Protein AF-G2YQL3-F1 (afdb_monomer)

pLDDT: mean 85.83, std 9.83, range [53.0, 95.75]

InterPro domains:
  IPR011032 GroES-like superfamily [SSF50129] (9-69)

Sequence (70 aa):
MGLLQANEHLPGLEGGGIIRRLGQNTDSLKVGQRVVVSRKSSFANNLQSPVEAIYLLPDDMPYETSALIL

Organism: Botryotinia fuckeliana (strain T4) (NCBI:txid999810)

Mean predicted aligned error: 5.07 Å

Solvent-accessible surface area (backbone atoms only — not comparable to full-atom values): 4446 Å² total; per-residue (Å²): 133,81,88,39,67,44,46,96,86,42,59,46,51,47,29,62,50,62,40,84,75,81,67,87,94,46,85,93,60,57,74,69,41,44,30,33,36,62,40,74,12,36,75,40,78,39,75,88,76,62,72,90,39,53,42,85,44,60,92,90,57,59,58,80,67,51,56,73,75,120

Structure (mmCIF, N/CA/C/O backbone):
data_AF-G2YQL3-F1
#
_entry.id   AF-G2YQL3-F1
#
loop_
_atom_site.group_PDB
_atom_site.id
_atom_site.type_symbol
_atom_site.label_atom_id
_atom_site.label_alt_id
_atom_site.label_comp_id
_atom_site.label_asym_id
_atom_site.label_entity_id
_atom_site.label_seq_id
_atom_site.pdbx_PDB_ins_code
_atom_site.Cartn_x
_atom_site.Cartn_y
_atom_site.Cartn_z
_atom_site.occupancy
_atom_site.B_iso_or_eq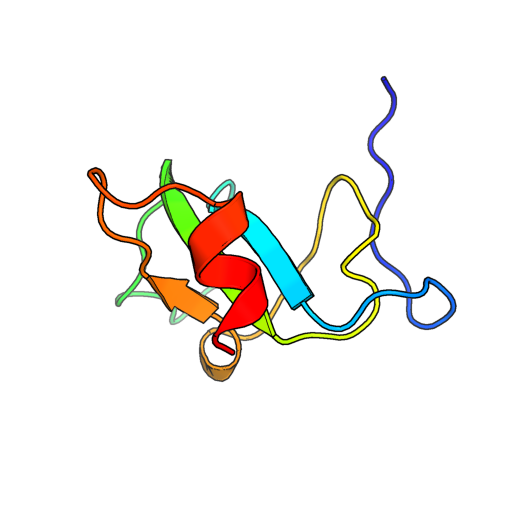uiv
_atom_site.auth_seq_id
_atom_site.auth_comp_id
_atom_site.auth_asym_id
_atom_site.auth_atom_id
_atom_site.pdbx_PDB_model_num
ATOM 1 N N . MET A 1 1 ? 9.986 -15.941 -0.053 1.00 55.91 1 MET A N 1
ATOM 2 C CA . MET A 1 1 ? 10.262 -14.576 0.447 1.00 55.91 1 MET A CA 1
ATOM 3 C C . MET A 1 1 ? 9.463 -14.365 1.723 1.00 55.91 1 MET A C 1
ATOM 5 O O . MET A 1 1 ? 8.250 -14.523 1.674 1.00 55.91 1 MET A O 1
ATOM 9 N N . GLY A 1 2 ? 10.114 -14.093 2.857 1.00 71.81 2 GLY A N 1
ATOM 10 C CA . GLY A 1 2 ? 9.414 -13.809 4.117 1.00 71.81 2 GLY A CA 1
ATOM 11 C C . GLY A 1 2 ? 8.575 -12.525 4.041 1.00 71.81 2 GLY A C 1
ATOM 12 O O . GLY A 1 2 ? 8.793 -11.677 3.173 1.00 71.81 2 GLY A O 1
ATOM 13 N N . LEU A 1 3 ? 7.598 -12.381 4.939 1.00 69.19 3 LEU A N 1
ATOM 14 C CA . LEU A 1 3 ? 6.829 -11.143 5.073 1.00 69.19 3 LEU A CA 1
ATOM 15 C C . LEU A 1 3 ? 7.696 -10.086 5.770 1.00 69.19 3 LEU A C 1
ATOM 17 O O . LEU A 1 3 ? 7.902 -10.167 6.977 1.00 69.19 3 LEU A O 1
ATOM 21 N N . LEU A 1 4 ? 8.185 -9.095 5.023 1.00 77.31 4 LEU A N 1
ATOM 22 C CA . LEU A 1 4 ? 8.776 -7.889 5.602 1.00 77.31 4 LEU A CA 1
ATOM 23 C C . LEU A 1 4 ? 7.654 -6.900 5.924 1.00 77.31 4 LEU A C 1
ATOM 25 O O . LEU A 1 4 ? 6.990 -6.407 5.011 1.00 77.31 4 LEU A O 1
ATOM 29 N N . GLN A 1 5 ? 7.428 -6.650 7.211 1.00 80.69 5 GLN A N 1
ATOM 30 C CA . GLN A 1 5 ? 6.490 -5.630 7.674 1.00 80.69 5 GLN A CA 1
ATOM 31 C C . GLN A 1 5 ? 7.149 -4.253 7.630 1.00 80.69 5 GLN A C 1
ATOM 33 O O . GLN A 1 5 ? 8.304 -4.101 8.028 1.00 80.69 5 GLN A O 1
ATOM 38 N N . ALA A 1 6 ? 6.390 -3.256 7.190 1.00 80.19 6 ALA A N 1
ATOM 39 C CA . ALA A 1 6 ? 6.764 -1.860 7.319 1.00 80.19 6 ALA A CA 1
ATOM 40 C C . ALA A 1 6 ? 6.974 -1.472 8.797 1.00 80.19 6 ALA A C 1
ATOM 42 O O . ALA A 1 6 ? 6.207 -1.887 9.666 1.00 80.19 6 ALA A O 1
ATOM 43 N N . ASN A 1 7 ? 7.983 -0.646 9.078 1.00 80.88 7 ASN A N 1
ATOM 44 C CA . ASN A 1 7 ? 8.225 -0.030 10.389 1.00 80.88 7 ASN A CA 1
ATOM 45 C C . ASN A 1 7 ? 8.774 1.392 10.211 1.00 80.88 7 ASN A C 1
ATOM 47 O O . ASN A 1 7 ? 9.290 1.704 9.140 1.00 80.88 7 ASN A O 1
ATOM 51 N N . GLU A 1 8 ? 8.706 2.246 11.236 1.00 71.75 8 GLU A N 1
ATOM 52 C CA . GLU A 1 8 ? 9.048 3.676 11.109 1.00 71.75 8 GLU A CA 1
ATOM 53 C C . GLU A 1 8 ? 10.508 3.985 10.733 1.00 71.75 8 GLU A C 1
ATOM 55 O O . GLU A 1 8 ? 10.81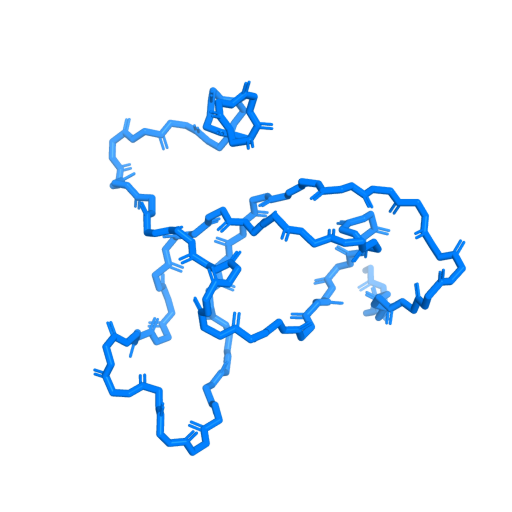3 5.115 10.354 1.00 71.75 8 GLU A O 1
ATOM 60 N N . HIS A 1 9 ? 11.399 2.996 10.808 1.00 81.00 9 HIS A N 1
ATOM 61 C CA . HIS A 1 9 ? 12.806 3.124 10.438 1.00 81.00 9 HIS A CA 1
ATOM 62 C C . HIS A 1 9 ? 13.087 2.709 8.989 1.00 81.00 9 HIS A C 1
ATOM 64 O O . HIS A 1 9 ? 14.172 2.989 8.478 1.00 81.00 9 HIS A O 1
ATOM 70 N N . LEU A 1 10 ? 12.138 2.044 8.319 1.00 81.56 10 LEU A N 1
ATOM 71 C CA . LEU A 1 10 ? 12.293 1.673 6.919 1.00 81.56 10 LEU A CA 1
ATOM 72 C C . LEU A 1 10 ? 12.094 2.887 5.997 1.00 81.56 10 LEU A C 1
ATOM 74 O O . LEU A 1 10 ? 11.176 3.684 6.207 1.00 81.56 10 LEU A O 1
ATO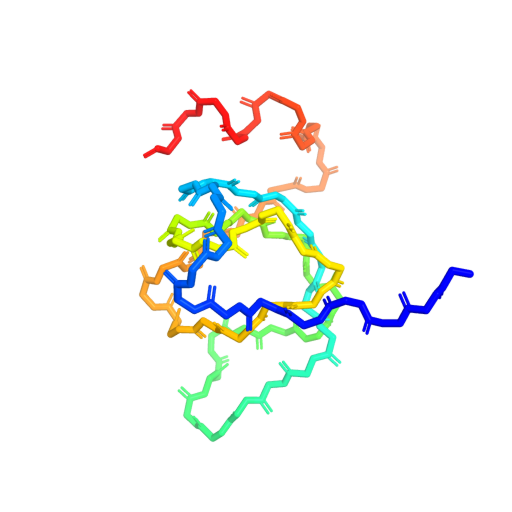M 78 N N . PRO A 1 11 ? 12.930 3.021 4.954 1.00 83.69 11 PRO A N 1
ATOM 79 C CA . PRO A 1 11 ? 12.786 4.067 3.953 1.00 83.69 11 PRO A CA 1
ATOM 80 C C . PRO A 1 11 ? 11.590 3.813 3.020 1.00 83.69 11 PRO A C 1
ATOM 82 O O . PRO A 1 11 ? 10.919 2.779 3.071 1.00 83.69 11 PRO A O 1
ATOM 85 N N . GLY A 1 12 ? 11.347 4.788 2.147 1.00 84.44 12 GLY A N 1
ATOM 86 C CA . GLY A 1 12 ? 10.224 4.806 1.216 1.00 84.44 12 GLY A CA 1
ATOM 87 C C . GLY A 1 12 ? 9.169 5.812 1.657 1.00 84.44 12 GLY A C 1
ATOM 88 O O . GLY A 1 12 ? 8.952 5.996 2.852 1.00 84.44 12 GLY A O 1
ATOM 89 N N . LEU A 1 13 ? 8.577 6.500 0.687 1.00 87.81 13 LEU A N 1
ATOM 90 C CA . LEU A 1 13 ? 7.493 7.473 0.874 1.00 87.81 13 LEU A CA 1
ATOM 91 C C . LEU A 1 13 ? 6.268 7.122 0.026 1.00 87.81 13 LEU A C 1
ATOM 93 O O . LEU A 1 13 ? 5.166 7.539 0.347 1.00 87.81 13 LEU A O 1
ATOM 97 N N . GLU A 1 14 ? 6.479 6.326 -1.015 1.00 88.06 14 GLU A N 1
ATOM 98 C CA . GLU A 1 14 ? 5.528 6.005 -2.068 1.00 88.06 14 GLU A CA 1
ATOM 99 C C . GLU A 1 14 ? 5.641 4.508 -2.375 1.00 88.06 14 GLU A C 1
ATOM 101 O O . GLU A 1 14 ? 6.737 3.936 -2.292 1.00 88.06 14 GLU A O 1
ATOM 106 N N . GLY A 1 15 ? 4.539 3.846 -2.715 1.00 89.19 15 GLY A N 1
ATOM 107 C CA . GLY A 1 15 ? 4.566 2.445 -3.131 1.00 89.19 15 GLY A CA 1
ATOM 108 C C . GLY A 1 15 ? 3.281 1.988 -3.808 1.00 89.19 15 GLY A C 1
ATOM 109 O O . GLY A 1 15 ? 2.211 2.531 -3.565 1.00 89.19 15 GLY A O 1
ATOM 110 N N . GLY A 1 16 ? 3.375 0.964 -4.653 1.00 91.38 16 GLY A N 1
ATOM 111 C CA . GLY A 1 16 ? 2.227 0.345 -5.320 1.00 91.38 16 GLY A CA 1
ATOM 112 C C . GLY A 1 16 ? 1.946 -1.056 -4.786 1.00 91.38 16 GLY A C 1
ATOM 113 O O . GLY A 1 16 ? 2.871 -1.791 -4.435 1.00 91.38 16 GLY A O 1
ATOM 114 N N . GLY A 1 17 ? 0.676 -1.455 -4.738 1.00 92.00 17 GLY A N 1
ATOM 115 C CA . GLY A 1 17 ? 0.313 -2.806 -4.321 1.00 92.00 17 GLY A CA 1
ATOM 116 C C . GLY A 1 17 ? -1.171 -3.128 -4.434 1.00 92.00 17 GLY A C 1
ATOM 117 O O . GLY A 1 17 ? -1.944 -2.410 -5.063 1.00 92.00 17 GLY A O 1
ATOM 118 N N . ILE A 1 18 ? -1.563 -4.237 -3.805 1.00 94.75 18 ILE A N 1
ATOM 119 C CA . ILE A 1 18 ? -2.954 -4.696 -3.736 1.00 94.75 18 ILE A CA 1
ATOM 120 C C . ILE A 1 18 ? -3.452 -4.725 -2.294 1.00 94.75 18 ILE A C 1
ATOM 122 O O . ILE A 1 18 ? -2.723 -5.109 -1.374 1.00 94.75 18 ILE A O 1
ATOM 126 N N . ILE A 1 19 ? -4.725 -4.394 -2.090 1.00 95.19 19 ILE A N 1
ATOM 127 C CA . ILE A 1 19 ? -5.357 -4.513 -0.774 1.00 95.19 19 ILE A CA 1
ATOM 128 C C . ILE A 1 19 ? -5.530 -5.993 -0.426 1.00 95.19 19 ILE A C 1
ATOM 130 O O . ILE A 1 19 ? -6.228 -6.733 -1.117 1.00 95.19 19 ILE A O 1
ATOM 134 N N . ARG A 1 20 ? -4.919 -6.428 0.682 1.00 94.50 20 ARG A N 1
ATOM 135 C CA . ARG A 1 20 ? -4.989 -7.819 1.176 1.00 94.50 20 ARG A CA 1
ATOM 136 C C . ARG A 1 20 ? -5.967 -8.000 2.336 1.00 94.50 20 ARG A C 1
ATOM 138 O O . ARG A 1 20 ? -6.467 -9.102 2.536 1.00 94.50 20 ARG A O 1
ATOM 145 N N . ARG A 1 21 ? -6.21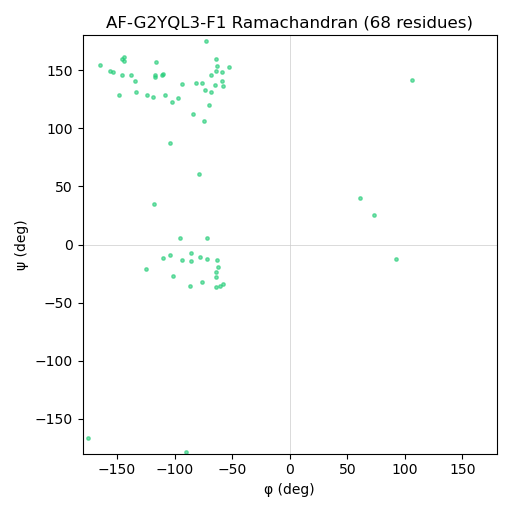1 -6.943 3.117 1.00 93.56 21 ARG A N 1
ATOM 146 C CA . ARG A 1 21 ? -7.117 -6.935 4.271 1.00 93.56 21 ARG A CA 1
ATOM 147 C C . ARG A 1 21 ? -7.597 -5.514 4.540 1.00 93.56 21 ARG A C 1
ATOM 149 O O . ARG A 1 21 ? -6.849 -4.567 4.325 1.00 93.56 21 ARG A O 1
ATOM 156 N N . LEU A 1 22 ? -8.811 -5.409 5.057 1.00 95.25 22 LEU A N 1
ATOM 157 C CA . LEU A 1 22 ? -9.462 -4.163 5.429 1.00 95.25 22 LEU A CA 1
ATOM 158 C C . LEU A 1 22 ? -9.734 -4.119 6.937 1.00 95.25 22 LEU A C 1
ATOM 160 O O . LEU A 1 22 ? -9.950 -5.157 7.567 1.00 95.25 22 LEU A O 1
ATOM 164 N N . GLY A 1 23 ? -9.653 -2.919 7.510 1.00 91.00 23 GLY A N 1
ATOM 165 C CA . GLY A 1 23 ? -10.042 -2.638 8.892 1.00 91.00 23 GLY A CA 1
ATOM 166 C C . GLY A 1 23 ? -11.516 -2.240 8.991 1.00 91.00 23 GLY A C 1
ATOM 167 O O . GLY A 1 23 ? -12.225 -2.180 7.989 1.00 91.00 23 GLY A O 1
ATOM 168 N N . GLN A 1 24 ? -11.983 -1.935 10.200 1.00 90.81 24 GLN A N 1
ATOM 169 C CA . GLN A 1 24 ? -13.316 -1.350 10.385 1.00 90.81 24 GLN A CA 1
ATOM 170 C C . GLN A 1 24 ? -13.387 0.043 9.730 1.00 90.81 24 GLN A C 1
ATOM 172 O O . GLN A 1 24 ? -12.376 0.742 9.691 1.00 90.81 24 GLN A O 1
ATOM 177 N N . ASN A 1 25 ? -14.569 0.444 9.246 1.00 87.44 25 ASN A N 1
ATOM 178 C CA . ASN A 1 25 ? -14.831 1.746 8.606 1.00 87.44 25 ASN A CA 1
ATOM 179 C C . ASN A 1 25 ? -14.001 2.007 7.332 1.00 87.44 25 ASN A C 1
ATOM 181 O O . ASN A 1 25 ? -13.488 3.104 7.121 1.00 87.44 25 ASN A O 1
ATOM 185 N N . THR A 1 26 ? -13.826 0.983 6.493 1.00 89.44 26 THR A N 1
ATOM 186 C CA . THR A 1 26 ? -13.094 1.080 5.214 1.00 89.44 26 THR A CA 1
ATOM 187 C C . THR A 1 26 ? -13.993 0.763 4.015 1.00 89.44 26 THR A C 1
ATOM 189 O O . THR A 1 26 ? -13.553 0.193 3.021 1.00 89.44 26 THR A O 1
ATOM 192 N N . ASP A 1 27 ? -15.271 1.141 4.108 1.00 87.88 27 ASP A N 1
ATOM 193 C CA . ASP A 1 27 ? -16.348 0.750 3.185 1.00 87.88 27 ASP A CA 1
ATOM 194 C C . ASP A 1 27 ? -16.150 1.233 1.736 1.00 87.88 27 ASP A C 1
ATOM 196 O O . ASP A 1 27 ? -16.742 0.691 0.803 1.00 87.88 27 ASP A O 1
ATOM 200 N N . SER A 1 28 ? -15.294 2.238 1.530 1.00 88.19 28 SER A N 1
ATOM 201 C CA . SER A 1 28 ? -14.916 2.754 0.209 1.00 88.19 28 SER A CA 1
ATOM 202 C C . SER A 1 28 ? -13.894 1.882 -0.531 1.00 88.19 28 SER A C 1
ATOM 204 O O . SER A 1 28 ? -13.663 2.096 -1.722 1.00 88.19 28 SER A O 1
ATOM 206 N N . LEU A 1 29 ? -13.288 0.902 0.146 1.00 92.81 29 LEU A N 1
ATOM 207 C CA . LEU A 1 29 ? -12.226 0.054 -0.385 1.00 92.81 29 LEU A CA 1
ATOM 208 C C . LEU A 1 29 ? -12.656 -1.413 -0.456 1.00 92.81 29 LEU A C 1
ATOM 210 O O . LEU A 1 29 ? -13.535 -1.881 0.265 1.00 92.81 29 LEU A O 1
ATOM 214 N N . LYS A 1 30 ? -11.998 -2.174 -1.332 1.00 94.81 30 LYS A N 1
ATOM 215 C CA . LYS A 1 30 ? -12.231 -3.607 -1.531 1.00 94.81 30 LYS A CA 1
ATOM 216 C C . LYS A 1 30 ? -10.911 -4.363 -1.591 1.00 94.81 30 LYS A C 1
ATOM 218 O O . LYS A 1 30 ? -9.941 -3.927 -2.209 1.00 94.81 30 LYS A O 1
ATOM 223 N N . VAL A 1 31 ? -10.889 -5.544 -0.976 1.00 95.75 31 VAL A N 1
ATOM 224 C CA . VAL A 1 31 ? -9.773 -6.490 -1.115 1.00 95.75 31 VAL A CA 1
ATOM 225 C C . VAL A 1 31 ? -9.588 -6.840 -2.594 1.00 95.75 31 VAL A C 1
ATOM 227 O O . VAL A 1 31 ? -10.560 -7.071 -3.306 1.00 95.75 31 VAL A O 1
ATOM 230 N N . GLY A 1 32 ? -8.335 -6.871 -3.045 1.00 94.56 32 GLY A N 1
ATOM 231 C CA . GLY A 1 32 ? -7.962 -7.118 -4.438 1.00 94.56 32 GLY A CA 1
ATOM 232 C C . GLY A 1 32 ? -7.807 -5.861 -5.294 1.00 94.56 32 GLY A C 1
ATOM 233 O O . GLY A 1 32 ? -7.223 -5.957 -6.369 1.00 94.56 32 GLY A O 1
ATOM 234 N N . GLN A 1 33 ? -8.248 -4.686 -4.827 1.00 94.50 33 GLN A N 1
ATOM 235 C CA . GLN A 1 33 ? -8.017 -3.442 -5.562 1.00 94.50 33 GLN A CA 1
ATOM 236 C C . GLN A 1 33 ? -6.530 -3.112 -5.645 1.00 94.50 33 GLN A C 1
ATOM 238 O O . GLN A 1 33 ? -5.798 -3.223 -4.654 1.00 94.50 33 GLN A O 1
ATOM 243 N N . ARG A 1 34 ? -6.121 -2.674 -6.836 1.00 94.50 34 ARG A N 1
ATOM 244 C CA . ARG A 1 34 ? -4.821 -2.066 -7.094 1.00 94.50 34 ARG A CA 1
ATOM 245 C C . ARG A 1 34 ? -4.820 -0.660 -6.509 1.00 94.50 34 ARG A C 1
ATOM 247 O O . ARG A 1 34 ? -5.775 0.093 -6.696 1.00 94.50 34 ARG A O 1
ATOM 254 N N . VAL A 1 35 ? -3.763 -0.319 -5.789 1.00 93.88 35 VAL A N 1
ATOM 255 C CA . VAL A 1 35 ? -3.638 0.969 -5.109 1.00 93.88 35 VAL A CA 1
ATOM 256 C C . VAL A 1 35 ? -2.205 1.475 -5.128 1.00 93.88 35 VAL A C 1
ATOM 258 O O . VAL A 1 35 ? -1.255 0.694 -5.230 1.00 93.88 35 VAL A O 1
ATOM 261 N N . VAL A 1 36 ? -2.066 2.785 -4.970 1.00 93.88 36 VAL A N 1
ATOM 262 C CA . VAL A 1 36 ? -0.818 3.441 -4.585 1.00 93.88 36 VAL A CA 1
ATOM 263 C C . VAL A 1 36 ? -0.986 3.999 -3.175 1.00 93.88 36 VAL A C 1
ATOM 265 O O . VAL A 1 36 ? -2.084 4.384 -2.770 1.00 93.88 36 VAL A O 1
ATOM 268 N N . VAL A 1 37 ? 0.093 3.986 -2.403 1.00 91.69 37 VAL A N 1
ATOM 269 C CA . VAL A 1 37 ? 0.137 4.479 -1.031 1.00 91.69 37 VAL A CA 1
ATOM 270 C C . VAL A 1 37 ? 1.217 5.538 -0.897 1.00 91.69 37 VAL A C 1
ATOM 272 O O . VAL A 1 37 ? 2.366 5.285 -1.252 1.00 91.69 37 VAL A O 1
ATOM 275 N N . SER A 1 38 ? 0.849 6.688 -0.334 1.00 91.19 38 SER A N 1
ATOM 276 C CA . SER A 1 38 ? 1.793 7.751 0.013 1.00 91.19 38 SER A CA 1
ATOM 277 C C . SER A 1 38 ? 2.018 7.731 1.524 1.00 91.19 38 SER A C 1
ATOM 279 O O . SER A 1 38 ? 1.270 8.311 2.317 1.00 91.19 38 SER A O 1
ATOM 2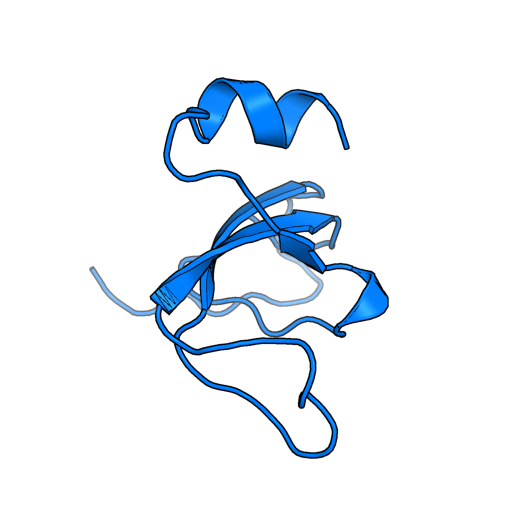81 N N . ARG A 1 39 ? 2.987 6.921 1.958 1.00 88.19 39 ARG A N 1
ATOM 282 C CA . ARG A 1 39 ? 3.328 6.716 3.369 1.00 88.19 39 ARG A CA 1
ATOM 283 C C . ARG A 1 39 ? 4.784 6.300 3.519 1.00 88.19 39 ARG A C 1
ATOM 285 O O . ARG A 1 39 ? 5.335 5.558 2.706 1.00 88.19 39 ARG A O 1
ATOM 292 N N . LYS A 1 40 ? 5.374 6.708 4.645 1.00 87.69 40 LYS A N 1
ATOM 293 C CA . LYS A 1 40 ? 6.675 6.199 5.080 1.00 87.69 40 LYS A CA 1
ATOM 294 C C . LYS A 1 40 ? 6.699 4.670 5.132 1.00 87.69 40 LYS A C 1
ATOM 296 O O . LYS A 1 40 ? 5.671 4.039 5.396 1.00 87.69 40 LYS A O 1
ATOM 301 N N . SER A 1 41 ? 7.893 4.108 4.956 1.00 86.94 41 SER A N 1
ATOM 302 C CA . SER A 1 41 ? 8.158 2.677 5.148 1.00 86.94 41 SER A CA 1
ATOM 303 C C . SER A 1 41 ? 7.581 1.782 4.052 1.00 86.94 41 SER A C 1
ATOM 305 O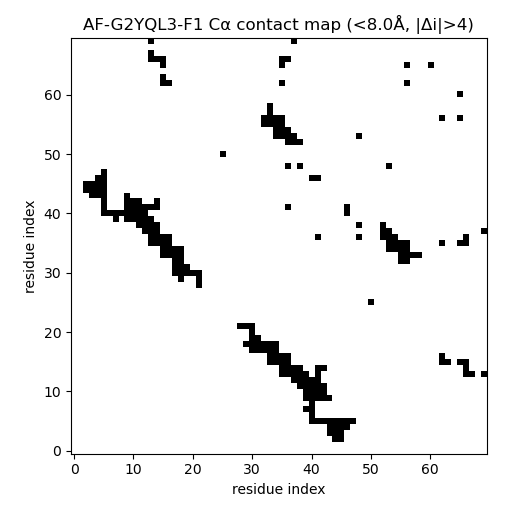 O . SER A 1 41 ? 7.308 0.603 4.288 1.00 86.94 41 SER A O 1
ATOM 307 N N . SER A 1 42 ? 7.390 2.335 2.853 1.00 84.88 42 SER A N 1
ATOM 308 C CA . SER A 1 42 ? 6.855 1.620 1.693 1.00 84.88 42 SER A CA 1
ATOM 309 C C . SER A 1 42 ? 7.830 0.607 1.083 1.00 84.88 42 SER A C 1
ATOM 311 O O . SER A 1 42 ? 7.402 -0.244 0.306 1.00 84.88 42 SER A O 1
ATOM 313 N N . PHE A 1 43 ? 9.118 0.618 1.457 1.00 88.44 43 PHE A N 1
ATOM 314 C CA . PHE A 1 43 ? 10.075 -0.427 1.067 1.00 88.44 43 PHE A CA 1
ATOM 315 C C . PHE A 1 43 ? 9.890 -1.682 1.939 1.00 88.44 43 PHE A C 1
ATOM 317 O O . PHE A 1 43 ? 10.777 -2.100 2.685 1.00 88.44 43 PHE A O 1
ATOM 324 N N . ALA A 1 44 ? 8.694 -2.267 1.866 1.00 87.62 44 ALA A N 1
ATOM 325 C CA . ALA A 1 44 ? 8.26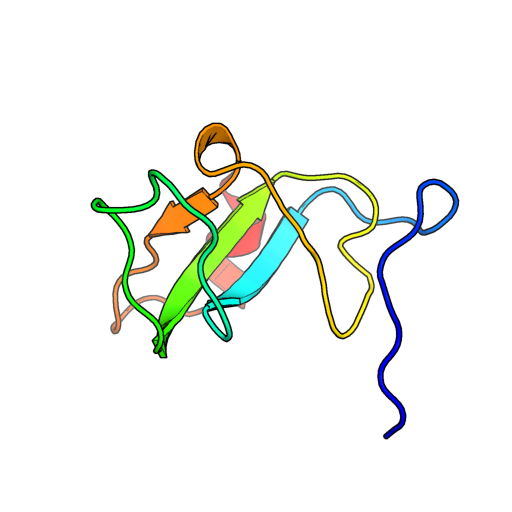2 -3.435 2.620 1.00 87.62 44 ALA A CA 1
ATOM 326 C C . ALA A 1 44 ? 7.318 -4.309 1.779 1.00 87.62 44 ALA A C 1
ATOM 328 O O . ALA A 1 44 ? 6.686 -3.845 0.835 1.00 87.62 44 ALA A O 1
ATOM 329 N N . ASN A 1 45 ? 7.170 -5.582 2.155 1.00 88.19 45 ASN A N 1
ATOM 330 C CA . ASN A 1 45 ? 6.264 -6.512 1.463 1.00 88.19 45 ASN A CA 1
ATOM 331 C C . ASN A 1 45 ? 4.824 -6.412 1.992 1.00 88.19 45 ASN A C 1
ATOM 333 O O . ASN A 1 45 ? 3.899 -6.977 1.407 1.00 88.19 45 ASN A O 1
ATOM 337 N N . ASN A 1 46 ? 4.642 -5.767 3.145 1.00 89.12 46 ASN A N 1
ATOM 338 C CA . ASN A 1 46 ? 3.351 -5.546 3.772 1.00 89.12 46 ASN A CA 1
ATOM 339 C C . ASN A 1 46 ? 3.364 -4.217 4.534 1.00 89.12 46 ASN A C 1
ATOM 341 O O . ASN A 1 46 ? 4.254 -3.970 5.350 1.00 89.12 46 ASN A O 1
ATOM 345 N N . LEU A 1 47 ? 2.360 -3.385 4.273 1.00 90.25 47 LEU A N 1
ATOM 346 C CA . LEU A 1 47 ? 2.193 -2.062 4.853 1.00 90.25 47 LEU A CA 1
ATOM 347 C C . LEU A 1 47 ? 0.746 -1.907 5.320 1.00 90.25 47 LEU A C 1
ATOM 349 O O . LEU A 1 47 ? -0.194 -2.167 4.572 1.00 90.25 47 LEU A O 1
ATOM 353 N N . GLN A 1 48 ? 0.570 -1.444 6.555 1.00 91.94 48 GLN A N 1
ATOM 354 C CA . GLN A 1 48 ? -0.716 -0.934 7.027 1.00 91.94 48 GLN A CA 1
ATOM 355 C C . GLN A 1 48 ? -0.746 0.576 6.816 1.00 91.94 48 GLN A C 1
ATOM 357 O O . GLN A 1 48 ? 0.254 1.246 7.064 1.00 91.94 48 GLN A O 1
ATOM 362 N N . SER A 1 49 ? -1.868 1.115 6.356 1.00 90.75 49 SER A N 1
ATOM 363 C CA . SER A 1 49 ? -1.996 2.536 6.040 1.00 90.75 49 SER A CA 1
ATOM 364 C C . SER A 1 49 ? -3.410 3.021 6.358 1.00 90.75 49 SER A C 1
ATOM 366 O O . SER A 1 49 ? -4.346 2.232 6.194 1.00 90.75 49 SER A O 1
ATOM 368 N N . PRO A 1 50 ? -3.594 4.278 6.802 1.00 91.69 50 PRO A N 1
ATOM 369 C CA . PRO A 1 50 ? -4.917 4.891 6.826 1.00 91.69 50 PRO A CA 1
ATOM 370 C C . PRO A 1 50 ? -5.480 5.014 5.406 1.00 91.69 50 PRO A C 1
ATOM 372 O O . PRO A 1 50 ? -4.726 5.128 4.438 1.00 91.69 50 PRO A O 1
ATOM 375 N N . VAL A 1 51 ? -6.811 5.025 5.296 1.00 91.50 51 VAL A N 1
ATOM 376 C CA . VAL A 1 51 ? -7.532 5.148 4.013 1.00 91.50 51 VAL A CA 1
ATOM 377 C C . VAL A 1 51 ? -7.140 6.427 3.270 1.00 91.50 51 VAL A C 1
ATOM 379 O O . VAL A 1 51 ? -7.040 6.421 2.053 1.00 91.50 51 VAL A O 1
ATOM 382 N N . GLU A 1 52 ? -6.856 7.501 4.002 1.00 91.25 52 GLU A N 1
ATOM 383 C CA . GLU A 1 52 ? -6.513 8.825 3.465 1.00 91.25 52 GLU A CA 1
ATOM 384 C C . GLU A 1 52 ? -5.201 8.835 2.667 1.00 91.25 52 GLU A C 1
ATOM 386 O O . GLU A 1 52 ? -4.999 9.692 1.817 1.00 91.25 52 GLU A O 1
ATOM 391 N N . ALA A 1 53 ? -4.311 7.878 2.936 1.00 91.38 53 ALA A N 1
ATOM 392 C CA . ALA A 1 53 ? -3.038 7.730 2.240 1.00 91.38 53 ALA A CA 1
ATOM 393 C C . ALA A 1 53 ? -3.114 6.729 1.073 1.00 91.38 53 ALA A C 1
ATOM 395 O O . ALA A 1 53 ? -2.076 6.381 0.512 1.00 91.38 53 ALA A O 1
ATOM 396 N N . ILE A 1 54 ? -4.308 6.214 0.755 1.00 92.31 54 ILE A N 1
ATOM 397 C CA . ILE A 1 54 ? -4.544 5.202 -0.277 1.00 92.31 54 ILE A CA 1
ATOM 398 C C . ILE A 1 54 ? -5.242 5.833 -1.477 1.00 92.31 54 ILE A C 1
ATOM 400 O O . ILE A 1 54 ? -6.312 6.425 -1.359 1.00 92.31 54 ILE A O 1
ATOM 404 N N . TYR A 1 55 ? -4.672 5.604 -2.654 1.00 92.12 55 TYR A N 1
ATOM 405 C CA . TYR A 1 55 ? -5.195 6.071 -3.928 1.00 92.12 55 TYR A CA 1
ATOM 406 C C . TYR A 1 55 ? -5.507 4.869 -4.814 1.00 92.12 55 TYR A C 1
ATOM 408 O O . TYR A 1 55 ? -4.662 3.994 -5.009 1.00 92.12 55 TYR A O 1
ATOM 416 N N . LEU A 1 56 ? -6.736 4.799 -5.331 1.00 92.62 56 LEU A N 1
ATOM 417 C CA . LEU A 1 56 ? -7.152 3.717 -6.222 1.00 92.62 56 LEU A CA 1
ATOM 418 C C . LEU A 1 56 ? -6.414 3.821 -7.555 1.00 92.62 56 LEU A C 1
ATOM 420 O O . LEU A 1 56 ? -6.380 4.884 -8.171 1.00 92.62 56 LEU A O 1
ATOM 424 N N . LEU A 1 57 ? -5.860 2.697 -8.000 1.00 91.94 57 LEU A N 1
ATOM 425 C CA . LEU A 1 57 ? -5.155 2.602 -9.264 1.00 91.94 57 LEU A CA 1
ATOM 426 C C . LEU A 1 57 ? -6.054 1.926 -10.312 1.00 91.94 57 LEU A C 1
ATOM 428 O O . LEU A 1 57 ? -6.481 0.793 -10.072 1.00 91.94 57 LEU A O 1
ATOM 432 N N . PRO A 1 58 ? -6.333 2.570 -11.461 1.00 89.00 58 PRO A N 1
ATOM 433 C CA . PRO A 1 58 ? -7.060 1.936 -12.558 1.00 89.00 58 PRO A CA 1
ATOM 434 C C . PRO A 1 58 ? -6.360 0.676 -13.082 1.00 89.00 58 PRO A C 1
ATOM 436 O O . PRO A 1 58 ? -5.129 0.586 -13.088 1.00 89.00 58 PRO A O 1
ATOM 439 N N . ASP A 1 59 ? -7.140 -0.297 -13.555 1.00 86.50 59 ASP A N 1
ATOM 440 C CA . ASP A 1 59 ? -6.622 -1.598 -13.999 1.00 86.50 59 ASP A CA 1
ATOM 441 C C . ASP A 1 59 ? -5.688 -1.496 -15.214 1.00 86.50 59 ASP A C 1
ATOM 443 O O . ASP A 1 59 ? -4.773 -2.305 -15.353 1.00 86.50 59 ASP A O 1
ATOM 447 N N . ASP A 1 60 ? -5.871 -0.479 -16.049 1.00 89.12 60 ASP A N 1
ATOM 448 C CA . ASP A 1 60 ? -5.089 -0.189 -17.250 1.00 89.12 60 ASP A CA 1
ATOM 449 C C . ASP A 1 60 ? -3.815 0.635 -16.985 1.00 89.12 60 ASP A C 1
ATOM 451 O O . ASP A 1 60 ? -2.981 0.785 -17.879 1.00 89.12 60 ASP A O 1
ATOM 455 N N . MET A 1 61 ? -3.613 1.125 -15.757 1.00 86.44 61 MET A N 1
ATOM 456 C CA . MET A 1 61 ? -2.459 1.955 -15.409 1.00 86.44 61 MET A CA 1
ATOM 457 C C . MET A 1 61 ? -1.330 1.126 -14.755 1.00 86.44 61 MET A C 1
ATOM 459 O O . MET A 1 61 ? -1.585 0.435 -13.764 1.00 86.44 61 MET A O 1
ATOM 463 N N . PRO A 1 62 ? -0.077 1.162 -15.253 1.00 87.06 62 PRO A N 1
ATOM 464 C CA . PRO A 1 62 ? 1.062 0.463 -14.640 1.00 87.06 62 PRO A CA 1
ATOM 465 C C . PRO A 1 62 ? 1.475 1.070 -13.293 1.00 87.06 62 PRO A C 1
ATOM 467 O O . PRO A 1 62 ? 1.440 2.286 -13.126 1.00 87.06 62 PRO A O 1
ATOM 470 N N . TYR A 1 63 ? 1.933 0.244 -12.346 1.00 85.62 63 TYR A N 1
ATOM 471 C CA . TYR A 1 63 ? 2.350 0.729 -11.020 1.00 85.62 63 TYR A CA 1
ATOM 472 C C . TYR A 1 63 ? 3.555 1.668 -11.087 1.00 85.62 63 TYR A C 1
ATOM 474 O O . TYR A 1 63 ? 3.624 2.636 -10.332 1.00 85.62 63 TYR A O 1
ATOM 482 N N . GLU A 1 64 ? 4.490 1.384 -11.993 1.00 80.06 64 GLU A N 1
ATOM 483 C CA . GLU A 1 64 ? 5.715 2.153 -12.189 1.00 80.06 64 GLU A CA 1
ATOM 484 C C . GLU A 1 64 ? 5.405 3.593 -12.586 1.00 80.06 64 GLU A C 1
ATOM 486 O O . GLU A 1 64 ? 6.094 4.509 -12.160 1.00 80.06 64 GLU A O 1
ATOM 491 N N . THR A 1 65 ? 4.351 3.805 -13.375 1.00 76.25 65 THR A N 1
ATOM 492 C CA . THR A 1 65 ? 3.936 5.142 -13.804 1.00 76.25 65 THR A CA 1
ATOM 493 C C . THR A 1 65 ? 3.217 5.898 -12.689 1.00 76.25 65 THR A C 1
ATOM 495 O O . THR A 1 65 ? 3.343 7.113 -12.599 1.00 76.25 65 THR A O 1
ATOM 498 N N . SER A 1 66 ? 2.480 5.205 -11.822 1.00 73.00 66 SER A N 1
ATOM 499 C CA . SER A 1 66 ? 1.597 5.839 -10.834 1.00 73.00 66 SER A CA 1
ATOM 500 C C . SER A 1 66 ? 2.28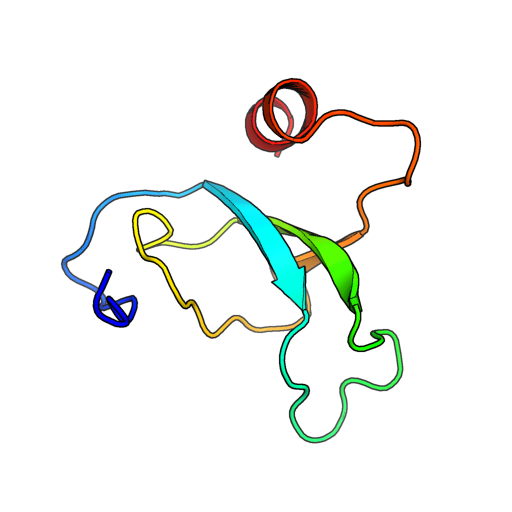2 6.217 -9.530 1.00 73.00 66 SER A C 1
ATOM 502 O O . SER A 1 66 ? 1.963 7.261 -8.976 1.00 73.00 66 SER A O 1
ATOM 504 N N . ALA A 1 67 ? 3.243 5.415 -9.059 1.00 62.56 67 ALA A N 1
ATOM 505 C CA . ALA A 1 67 ? 4.037 5.715 -7.857 1.00 62.56 67 ALA A CA 1
ATOM 506 C C . ALA A 1 67 ? 5.056 6.860 -8.058 1.00 62.56 67 ALA A C 1
ATOM 508 O O . ALA A 1 67 ? 5.905 7.102 -7.209 1.00 62.56 67 ALA A O 1
ATOM 509 N N . LEU A 1 68 ? 5.024 7.504 -9.227 1.00 59.69 68 LEU A N 1
ATOM 510 C CA . LEU A 1 68 ? 5.813 8.678 -9.595 1.00 59.69 68 LEU A CA 1
ATOM 511 C C . LEU A 1 68 ? 4.981 9.973 -9.564 1.00 59.69 68 LEU A C 1
ATOM 513 O O . LEU A 1 68 ? 5.542 11.046 -9.771 1.00 59.69 68 LEU A O 1
ATOM 517 N N . ILE A 1 69 ? 3.656 9.870 -9.397 1.00 58.25 69 ILE A N 1
ATOM 518 C CA . ILE A 1 69 ? 2.700 10.977 -9.587 1.00 58.25 69 ILE A CA 1
ATOM 519 C C . ILE A 1 69 ? 2.082 11.454 -8.255 1.00 58.25 69 ILE A C 1
ATOM 521 O O . ILE A 1 69 ? 1.455 12.514 -8.235 1.00 58.25 69 ILE A O 1
ATOM 525 N N . LEU A 1 70 ? 2.260 10.713 -7.156 1.00 53.00 70 LEU A N 1
ATOM 526 C CA . LEU A 1 70 ? 1.774 11.070 -5.816 1.00 53.00 70 LEU A CA 1
ATOM 527 C C . LEU A 1 70 ? 2.875 11.725 -4.962 1.00 53.00 70 LEU A C 1
ATOM 529 O O . LEU A 1 70 ? 2.485 12.487 -4.047 1.00 53.00 70 LEU A O 1
#

Secondary structure (DSSP, 8-state):
----B--TTS--SEEEEE-----TT-TT--TT-EEEEE-TT-SSSB----GGGEEEPPTTS-HHHHTTT-

Radius of gyration: 11.75 Å; Cα contacts (8 Å, |Δi|>4): 121; chains: 1; bounding box: 29×26×28 Å

Foldseek 3Di:
DDFFEFDQPAADQKFKDFACDDDPPLVVDDGGFIWMFGHGRRPGNDYDDPPVRIDTDDPPDDRVVVSVPD

Nearest PDB structures (foldseek):
  5dp2-assembly1_A  TM=8.431E-01  e=9.103E-02  Lyngbya majuscula
  2x1h-assembly2_B  TM=9.264E-01  e=1.665E-01  Homo sapiens
  8g7w-assembly2_B  TM=8.976E-01  e=2.177E-01  Micromonospora chalcea subsp. izumensis
  3slk-assembly2_B  TM=8.945E-01  e=2.1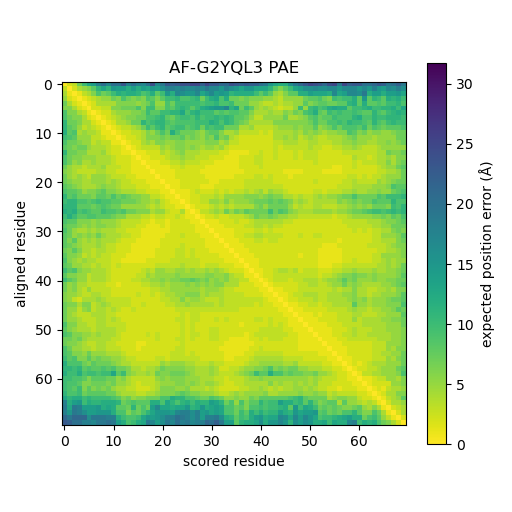77E-01  Saccharopolyspora spinosa
  3iup-assembly1_B  TM=8.337E-01  e=1.780E-01  Cupriavidus pinatubonensis JMP134